Protein AF-A0A521L0I9-F1 (afdb_monomer)

Radius of gyration: 18.08 Å; Cα contacts (8 Å, |Δi|>4): 150; chains: 1; bounding box: 38×45×47 Å

Structure (mmCIF, N/CA/C/O backbone):
data_AF-A0A521L0I9-F1
#
_entry.id   AF-A0A521L0I9-F1
#
loop_
_atom_site.group_PDB
_atom_site.id
_atom_site.type_symbol
_atom_site.label_atom_id
_atom_site.label_alt_id
_atom_site.label_comp_id
_atom_site.label_asym_id
_atom_site.label_entity_id
_atom_site.label_seq_id
_atom_site.pdbx_PDB_ins_code
_atom_site.Cartn_x
_atom_site.Cartn_y
_atom_site.Cartn_z
_atom_site.occupancy
_atom_site.B_iso_or_equiv
_atom_site.auth_seq_id
_atom_site.auth_comp_id
_atom_site.auth_asym_id
_atom_site.auth_atom_id
_atom_site.pdbx_PDB_model_num
ATOM 1 N N . MET A 1 1 ? -3.423 7.408 1.804 1.00 83.38 1 MET A N 1
ATOM 2 C CA . MET A 1 1 ? -3.984 7.842 0.500 1.00 83.38 1 MET A CA 1
ATOM 3 C C . MET A 1 1 ? -5.235 8.632 0.834 1.00 83.38 1 MET A C 1
ATOM 5 O O . MET A 1 1 ? -6.047 8.113 1.581 1.00 83.38 1 MET A O 1
ATOM 9 N N . ARG A 1 2 ? -5.377 9.885 0.377 1.00 92.69 2 ARG A N 1
ATOM 10 C CA . ARG A 1 2 ? -6.414 10.782 0.929 1.00 92.69 2 ARG A CA 1
ATOM 11 C C . ARG A 1 2 ? -7.840 10.270 0.746 1.00 92.69 2 ARG A C 1
ATOM 13 O O . ARG A 1 2 ? -8.621 10.364 1.678 1.00 92.69 2 ARG A O 1
ATOM 20 N N . LEU A 1 3 ? -8.140 9.660 -0.399 1.00 95.62 3 LEU A N 1
ATOM 21 C CA . LEU A 1 3 ? -9.440 9.032 -0.633 1.00 95.62 3 LEU A CA 1
ATOM 22 C C . LEU A 1 3 ? -9.726 7.911 0.386 1.00 95.62 3 LEU A C 1
ATOM 24 O O . LEU A 1 3 ? -10.815 7.872 0.939 1.00 95.62 3 LEU A O 1
ATOM 28 N N . THR A 1 4 ? -8.750 7.050 0.695 1.00 97.31 4 THR A N 1
ATOM 29 C CA . THR A 1 4 ? -8.872 6.008 1.735 1.00 97.31 4 THR A CA 1
ATOM 30 C C . THR A 1 4 ? -9.234 6.590 3.097 1.00 97.31 4 THR A C 1
ATOM 32 O O . THR A 1 4 ? -10.096 6.050 3.773 1.00 97.31 4 THR A O 1
ATOM 35 N N . GLU A 1 5 ? -8.592 7.686 3.496 1.00 96.38 5 GLU A N 1
ATOM 36 C CA . GLU A 1 5 ? -8.825 8.329 4.795 1.00 96.38 5 GLU A CA 1
ATOM 37 C C . GLU A 1 5 ? -10.230 8.941 4.882 1.00 96.38 5 GLU A C 1
ATOM 39 O O . GLU A 1 5 ? -10.905 8.777 5.895 1.00 96.38 5 GLU A O 1
ATOM 44 N N . THR A 1 6 ? -10.696 9.587 3.809 1.00 96.75 6 THR A N 1
ATOM 45 C CA . THR A 1 6 ? -12.064 10.118 3.724 1.00 96.75 6 THR A CA 1
ATOM 46 C C . THR A 1 6 ? -13.098 8.998 3.775 1.00 96.75 6 THR A C 1
ATOM 48 O O . THR A 1 6 ? -13.982 9.017 4.628 1.00 96.75 6 THR A O 1
ATOM 51 N N . LEU A 1 7 ? -12.954 7.980 2.922 1.00 98.12 7 LEU A N 1
ATOM 52 C CA . LEU A 1 7 ? -13.897 6.865 2.884 1.00 98.12 7 LEU A CA 1
ATOM 53 C C . LEU A 1 7 ? -13.917 6.093 4.208 1.00 98.12 7 LEU A C 1
ATOM 55 O O . LEU A 1 7 ? -14.982 5.685 4.651 1.00 98.12 7 LEU A O 1
ATOM 59 N N . ALA A 1 8 ? -12.772 5.931 4.873 1.00 97.50 8 ALA A N 1
ATOM 60 C CA . ALA A 1 8 ? -12.706 5.302 6.190 1.00 97.50 8 ALA A CA 1
ATOM 61 C C . ALA A 1 8 ? -13.584 6.017 7.230 1.00 97.50 8 ALA A C 1
ATOM 63 O O . ALA A 1 8 ? -14.221 5.352 8.043 1.00 97.50 8 ALA A O 1
ATOM 64 N N . GLN A 1 9 ? -13.644 7.353 7.198 1.00 96.25 9 GLN A N 1
ATOM 65 C CA . GLN A 1 9 ? -14.514 8.127 8.087 1.00 96.25 9 GLN A CA 1
ATOM 66 C C . GLN A 1 9 ? -15.987 8.015 7.685 1.00 96.25 9 GLN A C 1
ATOM 68 O O . GLN A 1 9 ? -16.839 7.805 8.546 1.00 96.25 9 GLN A O 1
ATOM 73 N N . GLU A 1 10 ? -16.291 8.113 6.390 1.00 98.31 10 GLU A N 1
ATOM 74 C CA . GLU A 1 10 ? -17.666 8.017 5.880 1.00 98.31 10 GLU A CA 1
ATOM 75 C C . GLU A 1 10 ? -18.283 6.633 6.111 1.00 98.31 10 GLU A C 1
ATOM 77 O O . GLU A 1 10 ? -19.484 6.512 6.350 1.00 98.31 10 GLU A O 1
ATOM 82 N N . MET A 1 11 ? -17.459 5.588 6.054 1.00 98.31 11 MET A N 1
ATOM 83 C CA . MET A 1 11 ? -17.888 4.196 6.160 1.00 98.31 11 MET A CA 1
ATOM 84 C C . MET A 1 11 ? -17.853 3.652 7.597 1.00 98.31 11 MET A C 1
ATOM 86 O O . MET A 1 11 ? -18.418 2.590 7.870 1.00 98.31 11 MET A O 1
ATOM 90 N N . TRP A 1 12 ? -17.269 4.402 8.539 1.00 95.19 12 TRP A N 1
ATOM 91 C CA . TRP A 1 12 ? -17.198 4.026 9.954 1.00 95.19 12 TRP A CA 1
ATOM 92 C C . TRP A 1 12 ? -18.563 3.690 10.584 1.00 95.19 12 TRP A C 1
ATOM 94 O O . TRP A 1 12 ? -18.662 2.641 11.223 1.00 95.19 12 TRP A O 1
ATOM 104 N N . PRO A 1 13 ? -19.648 4.475 10.380 1.00 97.69 13 PRO A N 1
ATOM 105 C CA . PRO A 1 13 ? -20.966 4.154 10.943 1.00 97.69 13 PRO A CA 1
ATOM 106 C C . PRO A 1 13 ? -21.555 2.826 10.446 1.00 97.69 13 PRO A C 1
ATOM 108 O O . PRO A 1 13 ? -22.468 2.286 11.067 1.00 97.69 13 PRO A O 1
ATOM 111 N N . PHE A 1 14 ? -21.039 2.299 9.334 1.00 98.06 14 PHE A N 1
ATOM 112 C CA . PHE A 1 14 ? -21.467 1.038 8.731 1.00 98.06 14 PHE A CA 1
ATOM 113 C C . PHE A 1 14 ? -20.573 -0.143 9.131 1.00 98.06 14 PHE A C 1
ATOM 115 O O . PHE A 1 14 ? -20.778 -1.248 8.634 1.00 98.06 14 PHE A O 1
ATOM 122 N N . ASN A 1 15 ? -19.602 0.068 10.029 1.00 96.31 15 ASN A N 1
ATOM 123 C CA . ASN A 1 15 ? -18.592 -0.919 10.422 1.00 96.31 15 ASN A CA 1
ATOM 124 C C . ASN A 1 15 ? -17.781 -1.456 9.229 1.00 96.31 15 ASN A C 1
ATOM 126 O O . ASN A 1 15 ? -17.466 -2.644 9.171 1.00 96.31 15 ASN A O 1
ATOM 130 N N . VAL A 1 16 ? -17.463 -0.585 8.267 1.00 97.88 16 VAL A N 1
ATOM 131 C CA . VAL A 1 16 ? -16.625 -0.925 7.112 1.00 97.88 16 VAL A CA 1
ATOM 132 C C . VAL A 1 16 ? -15.267 -0.243 7.250 1.00 97.88 16 VAL A C 1
ATOM 134 O O . VAL A 1 16 ? -15.160 0.980 7.354 1.00 97.88 16 VAL A O 1
ATOM 137 N N . GLU A 1 17 ? -14.217 -1.057 7.238 1.00 98.00 17 GLU A N 1
ATOM 138 C CA . GLU A 1 17 ? -12.826 -0.631 7.356 1.00 98.00 17 GLU A CA 1
ATOM 139 C C . GLU A 1 17 ? -12.209 -0.468 5.967 1.00 98.00 17 GLU A C 1
ATOM 141 O O . GLU A 1 17 ? -12.373 -1.314 5.087 1.00 98.00 17 GLU A O 1
ATOM 146 N N . ILE A 1 18 ? -11.506 0.644 5.749 1.00 98.12 18 ILE A N 1
ATOM 147 C CA . ILE A 1 18 ? -10.947 0.990 4.442 1.00 98.12 18 ILE A CA 1
ATOM 148 C C . ILE A 1 18 ? -9.480 1.337 4.614 1.00 98.12 18 ILE A C 1
ATOM 150 O O . ILE A 1 18 ? -9.129 2.302 5.285 1.00 98.12 18 ILE A O 1
ATOM 154 N N . ASN A 1 19 ? -8.615 0.572 3.957 1.00 98.06 19 ASN A N 1
ATOM 155 C CA . ASN A 1 19 ? -7.170 0.771 3.954 1.00 98.06 19 ASN A CA 1
ATOM 156 C C . ASN A 1 19 ? -6.635 0.717 2.519 1.00 98.06 19 ASN A C 1
ATOM 158 O O . ASN A 1 19 ? -7.320 0.284 1.592 1.00 98.06 19 ASN A O 1
ATOM 162 N N . CYS A 1 20 ? -5.402 1.172 2.320 1.00 98.06 20 CYS A N 1
ATOM 163 C CA . CYS A 1 20 ? -4.722 1.114 1.031 1.00 98.06 20 CYS A CA 1
ATOM 164 C C . CYS A 1 20 ? -3.403 0.364 1.177 1.00 98.06 20 CYS A C 1
ATOM 166 O O . CYS A 1 20 ? -2.636 0.644 2.093 1.00 98.06 20 CYS A O 1
ATOM 168 N N . VAL A 1 21 ? -3.126 -0.547 0.245 1.00 98.19 21 VAL A N 1
ATOM 169 C CA . VAL A 1 21 ? -1.878 -1.311 0.192 1.00 98.19 21 VAL A CA 1
ATOM 170 C C . VAL A 1 21 ? -1.066 -0.853 -1.014 1.00 98.19 21 VAL A C 1
ATOM 172 O O . VAL A 1 21 ? -1.520 -0.949 -2.153 1.00 98.19 21 VAL A O 1
ATOM 175 N N . ALA A 1 22 ? 0.151 -0.384 -0.764 1.00 97.62 22 ALA A N 1
ATOM 176 C CA . ALA A 1 22 ? 1.190 -0.204 -1.764 1.00 97.62 22 ALA A CA 1
ATOM 177 C C . ALA A 1 22 ? 2.119 -1.432 -1.729 1.00 97.62 22 ALA A C 1
ATOM 179 O O . ALA A 1 22 ? 2.956 -1.542 -0.830 1.00 97.62 22 ALA A O 1
ATOM 180 N N . PRO A 1 23 ? 1.998 -2.367 -2.689 1.00 97.25 23 PRO A N 1
ATOM 181 C CA . PRO A 1 23 ? 2.733 -3.630 -2.655 1.00 97.25 23 PRO A CA 1
ATOM 182 C C . PRO A 1 23 ? 4.200 -3.503 -3.102 1.00 97.25 23 PRO A C 1
ATOM 184 O O . PRO A 1 23 ? 4.942 -4.476 -3.041 1.00 97.25 23 PRO A O 1
ATOM 187 N N . GLY A 1 24 ? 4.626 -2.324 -3.566 1.00 96.38 24 GLY A N 1
ATOM 188 C CA . GLY A 1 24 ? 5.911 -2.132 -4.240 1.00 96.38 24 GLY A CA 1
ATOM 189 C C . GLY A 1 24 ? 5.865 -2.535 -5.718 1.00 96.38 24 GLY A C 1
ATOM 190 O O . GLY A 1 24 ? 4.790 -2.645 -6.312 1.00 96.38 24 GLY A O 1
ATOM 191 N N . PHE A 1 25 ? 7.036 -2.726 -6.334 1.00 97.62 25 PHE A N 1
ATOM 192 C CA . PHE A 1 25 ? 7.144 -3.112 -7.745 1.00 97.62 25 PHE A CA 1
ATOM 193 C C . PHE A 1 25 ? 6.938 -4.623 -7.904 1.00 97.62 25 PHE A C 1
ATOM 195 O O . PHE A 1 25 ? 7.894 -5.391 -7.967 1.00 97.62 25 PHE A O 1
ATOM 202 N N . VAL A 1 26 ? 5.684 -5.067 -7.931 1.00 97.94 26 VAL A N 1
ATOM 203 C CA . VAL A 1 26 ? 5.353 -6.471 -8.210 1.00 97.94 26 VAL A CA 1
ATOM 204 C C . VAL A 1 26 ? 5.381 -6.690 -9.716 1.00 97.94 26 VAL A C 1
ATOM 206 O O . VAL A 1 26 ? 4.627 -6.047 -10.444 1.00 97.94 26 VAL A O 1
ATOM 209 N N . ILE A 1 27 ? 6.228 -7.602 -10.195 1.00 97.94 27 ILE A N 1
ATOM 210 C CA . ILE A 1 27 ? 6.321 -7.902 -11.627 1.00 97.94 27 ILE A CA 1
ATOM 211 C C . ILE A 1 27 ? 5.022 -8.583 -12.074 1.00 97.94 27 ILE A C 1
ATOM 213 O O . ILE A 1 27 ? 4.651 -9.658 -11.611 1.00 97.94 27 ILE A O 1
ATOM 217 N N . THR A 1 28 ? 4.325 -7.937 -13.001 1.00 97.38 28 THR A N 1
ATOM 218 C CA . THR A 1 28 ? 3.061 -8.399 -13.596 1.00 97.38 28 THR A CA 1
ATOM 219 C C . THR A 1 28 ? 3.096 -8.252 -15.115 1.00 97.38 28 THR A C 1
ATOM 221 O O . THR A 1 28 ? 3.983 -7.594 -15.662 1.00 97.38 28 THR A O 1
ATOM 224 N N . ARG A 1 29 ? 2.082 -8.794 -15.800 1.00 97.69 29 ARG A N 1
ATOM 225 C CA . ARG A 1 29 ? 1.892 -8.639 -17.255 1.00 97.69 29 ARG A CA 1
ATOM 226 C C . ARG A 1 29 ? 1.904 -7.178 -17.722 1.00 97.69 29 ARG A C 1
ATOM 228 O O . ARG A 1 29 ? 2.443 -6.907 -18.783 1.00 97.69 29 ARG A O 1
ATOM 235 N N . LEU A 1 30 ? 1.451 -6.233 -16.892 1.00 96.56 30 LEU A N 1
ATOM 236 C CA . LEU A 1 30 ? 1.493 -4.799 -17.212 1.00 96.56 30 LEU A CA 1
ATOM 237 C C . LEU A 1 30 ? 2.916 -4.310 -17.527 1.00 96.56 30 LEU A C 1
ATOM 239 O O . LEU A 1 30 ? 3.120 -3.442 -18.367 1.00 96.56 30 LEU A O 1
ATOM 243 N N . HIS A 1 31 ? 3.922 -4.886 -16.872 1.00 97.50 31 HIS A N 1
ATOM 244 C CA . HIS A 1 31 ? 5.313 -4.531 -17.123 1.00 97.50 31 HIS A CA 1
ATOM 245 C C . HIS A 1 31 ? 5.826 -5.143 -18.429 1.00 97.50 31 HIS A C 1
ATOM 247 O O . HIS A 1 31 ? 6.669 -4.541 -19.083 1.00 97.50 31 HIS A O 1
ATOM 253 N N . GLN A 1 32 ? 5.295 -6.297 -18.850 1.00 96.75 32 GLN A N 1
ATOM 254 C CA . GLN A 1 32 ? 5.579 -6.859 -20.174 1.00 96.75 32 GLN A CA 1
ATOM 255 C C . GLN A 1 32 ? 4.997 -5.962 -21.270 1.00 96.75 32 GLN A C 1
ATOM 257 O O . GLN A 1 32 ? 5.694 -5.693 -22.246 1.00 96.75 32 GLN A O 1
ATOM 262 N N . ASP A 1 33 ? 3.793 -5.420 -21.067 1.00 97.69 33 ASP A N 1
ATOM 263 C CA . ASP A 1 33 ? 3.186 -4.448 -21.984 1.00 97.69 33 ASP A CA 1
ATOM 264 C C . ASP A 1 33 ? 4.045 -3.177 -22.097 1.00 97.69 33 ASP A C 1
ATOM 266 O O . ASP A 1 33 ? 4.272 -2.678 -23.199 1.00 97.69 33 ASP A O 1
ATOM 270 N N . THR A 1 34 ? 4.615 -2.699 -20.983 1.00 97.81 34 THR A N 1
ATOM 271 C CA . THR A 1 34 ? 5.593 -1.595 -20.983 1.00 97.81 34 THR A CA 1
ATOM 272 C C . THR A 1 34 ? 6.836 -1.924 -21.812 1.00 97.81 34 THR A C 1
ATOM 274 O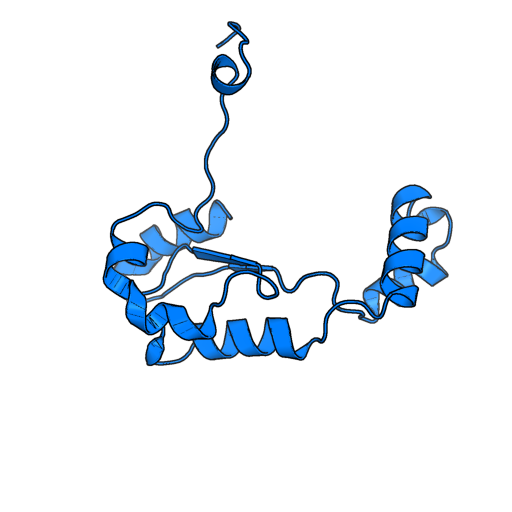 O . THR A 1 34 ? 7.286 -1.091 -22.598 1.00 97.81 34 THR A O 1
ATOM 277 N N . ILE A 1 35 ? 7.398 -3.130 -21.664 1.00 97.81 35 ILE A N 1
ATOM 278 C CA . ILE A 1 35 ? 8.567 -3.566 -22.447 1.00 97.81 35 ILE A CA 1
ATOM 279 C C . ILE A 1 35 ? 8.220 -3.655 -23.937 1.00 97.81 35 ILE A C 1
ATOM 281 O O . ILE A 1 35 ? 8.985 -3.166 -24.768 1.00 97.81 35 ILE A O 1
ATOM 285 N N . ALA A 1 36 ? 7.062 -4.229 -24.270 1.00 98.00 36 ALA A N 1
ATOM 286 C CA . ALA A 1 36 ? 6.594 -4.390 -25.642 1.00 98.00 36 ALA A CA 1
ATOM 287 C C . ALA A 1 36 ? 6.289 -3.044 -26.321 1.00 98.00 36 ALA A C 1
ATOM 289 O O . ALA A 1 36 ? 6.574 -2.869 -27.506 1.00 98.00 36 ALA A O 1
ATOM 290 N N . ALA A 1 37 ? 5.757 -2.073 -25.575 1.00 97.94 37 ALA A N 1
ATOM 291 C CA . ALA A 1 37 ? 5.501 -0.722 -26.068 1.00 97.94 37 ALA A CA 1
ATOM 292 C C . ALA A 1 37 ? 6.792 0.060 -26.384 1.00 97.94 37 ALA A C 1
ATOM 294 O O . AL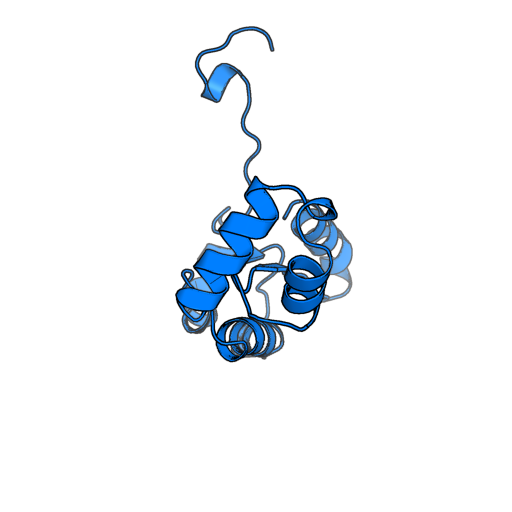A A 1 37 ? 6.754 1.015 -27.169 1.00 97.94 37 ALA A O 1
ATOM 295 N N . GLY A 1 38 ? 7.929 -0.329 -25.796 1.00 97.25 38 GLY A N 1
ATOM 296 C CA . GLY A 1 38 ? 9.221 0.310 -26.024 1.00 97.25 38 GLY A CA 1
ATOM 297 C C . GLY A 1 38 ? 9.191 1.802 -25.684 1.00 97.25 38 GLY A C 1
ATOM 298 O O . GLY A 1 38 ? 8.658 2.212 -24.654 1.00 97.25 38 GLY A O 1
ATOM 299 N N . GLU A 1 39 ? 9.754 2.641 -26.553 1.00 95.62 39 GLU A N 1
ATOM 300 C CA . GLU A 1 39 ? 9.854 4.091 -26.318 1.00 95.62 39 GLU A CA 1
ATOM 301 C C . GLU A 1 39 ? 8.497 4.792 -26.163 1.00 95.62 39 GLU A C 1
ATOM 303 O O . GLU A 1 39 ? 8.427 5.837 -25.515 1.00 95.62 39 GLU A O 1
ATOM 308 N N . LYS A 1 40 ? 7.404 4.202 -26.674 1.00 97.31 40 LYS A N 1
ATOM 309 C CA . LYS A 1 40 ? 6.044 4.745 -26.507 1.00 97.31 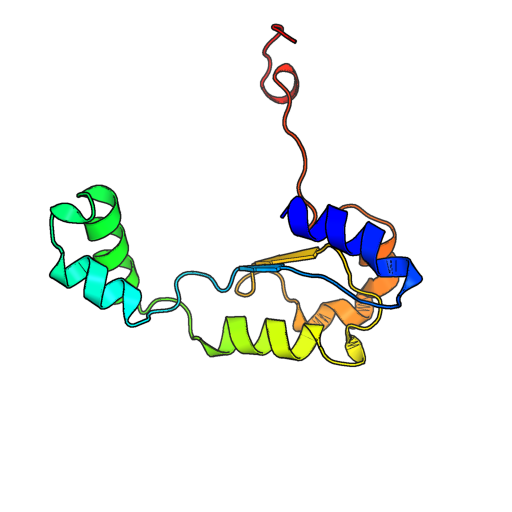40 LYS A CA 1
ATOM 310 C C . LYS A 1 40 ? 5.584 4.756 -25.049 1.00 97.31 40 LYS A C 1
ATOM 312 O O . LYS A 1 40 ? 4.721 5.554 -24.703 1.00 97.31 40 LYS A O 1
ATOM 317 N N . ALA A 1 41 ? 6.166 3.912 -24.196 1.00 95.81 41 ALA A N 1
ATOM 318 C CA . ALA A 1 41 ? 5.919 3.940 -22.756 1.00 95.81 41 ALA A CA 1
ATOM 319 C C . ALA A 1 41 ? 6.631 5.109 -22.043 1.00 95.81 41 ALA A C 1
ATOM 321 O O . ALA A 1 41 ? 6.407 5.339 -20.856 1.00 95.81 41 ALA A O 1
ATOM 322 N N . GLY A 1 42 ? 7.490 5.846 -22.755 1.00 97.31 42 GLY A N 1
ATOM 323 C CA . GLY A 1 42 ? 8.348 6.889 -22.210 1.00 97.31 42 GLY A CA 1
ATOM 324 C C . GLY A 1 42 ? 9.680 6.327 -21.713 1.00 97.31 42 GLY A C 1
ATOM 325 O O . GLY A 1 42 ? 9.728 5.358 -20.954 1.00 97.31 42 GLY A O 1
ATOM 326 N N . LYS A 1 43 ? 10.784 6.968 -22.119 1.00 97.00 43 LYS A N 1
ATOM 327 C CA . LYS A 1 43 ? 12.154 6.485 -21.878 1.00 97.00 43 LYS A CA 1
ATOM 328 C C . LYS A 1 43 ? 12.438 6.180 -20.402 1.00 97.00 43 LYS A C 1
ATOM 330 O O . LYS A 1 43 ? 12.811 5.059 -20.076 1.00 97.00 43 LYS A O 1
ATOM 335 N N . ALA A 1 44 ? 12.167 7.135 -19.510 1.00 97.00 44 ALA A N 1
ATOM 336 C CA . ALA A 1 44 ? 12.431 6.977 -18.079 1.00 97.00 44 ALA A CA 1
ATOM 337 C C . ALA A 1 44 ? 11.609 5.843 -17.437 1.00 97.00 44 ALA A C 1
ATOM 339 O O . ALA A 1 44 ? 12.112 5.103 -16.591 1.00 97.00 44 ALA A O 1
ATOM 340 N N . PHE A 1 45 ? 10.345 5.683 -17.843 1.00 96.56 45 PHE A N 1
ATOM 341 C CA . PHE A 1 45 ? 9.476 4.634 -17.313 1.00 96.56 45 PHE A CA 1
ATOM 342 C C . PHE A 1 45 ? 9.893 3.244 -17.813 1.00 96.56 45 PHE A C 1
ATOM 344 O O . PHE A 1 45 ? 9.950 2.300 -17.020 1.00 96.56 45 PHE A O 1
ATOM 351 N N . LEU A 1 46 ? 10.267 3.131 -19.093 1.00 98.06 46 LEU A N 1
ATOM 352 C CA . LEU A 1 46 ? 10.824 1.911 -19.679 1.00 98.06 46 LEU A CA 1
ATOM 353 C C . LEU A 1 46 ? 12.140 1.502 -19.000 1.00 98.06 46 LEU A C 1
ATOM 355 O O . LEU A 1 46 ? 12.296 0.343 -18.616 1.00 98.06 46 LEU A O 1
ATOM 359 N N . GLU A 1 47 ? 13.076 2.439 -18.828 1.00 98.00 47 GLU A N 1
ATOM 360 C CA . GLU A 1 47 ? 14.372 2.195 -18.177 1.00 98.00 47 GLU A CA 1
ATOM 361 C C . GLU A 1 47 ? 14.194 1.751 -16.720 1.00 98.00 47 GLU A C 1
ATOM 363 O O . GLU A 1 47 ? 14.779 0.751 -16.297 1.00 98.00 47 GLU A O 1
ATOM 368 N N . ASN A 1 48 ? 13.327 2.432 -15.961 1.00 97.50 48 ASN A N 1
ATOM 369 C CA . ASN A 1 48 ? 13.010 2.028 -14.593 1.00 97.50 48 ASN A CA 1
ATOM 370 C C . ASN A 1 48 ? 12.359 0.638 -14.539 1.00 97.50 48 ASN A C 1
ATOM 372 O O . ASN A 1 48 ? 12.708 -0.159 -13.672 1.00 97.50 48 ASN A O 1
ATOM 376 N N . THR A 1 49 ? 11.450 0.331 -15.469 1.00 98.12 49 THR A N 1
ATOM 377 C CA . THR A 1 49 ? 10.786 -0.979 -15.547 1.00 98.12 49 THR A CA 1
ATOM 378 C C . THR A 1 49 ? 11.791 -2.098 -15.808 1.00 98.12 49 THR A C 1
ATOM 380 O O . THR A 1 49 ? 11.783 -3.090 -15.083 1.00 98.12 49 THR A O 1
ATOM 383 N N . LYS A 1 50 ? 12.700 -1.922 -16.77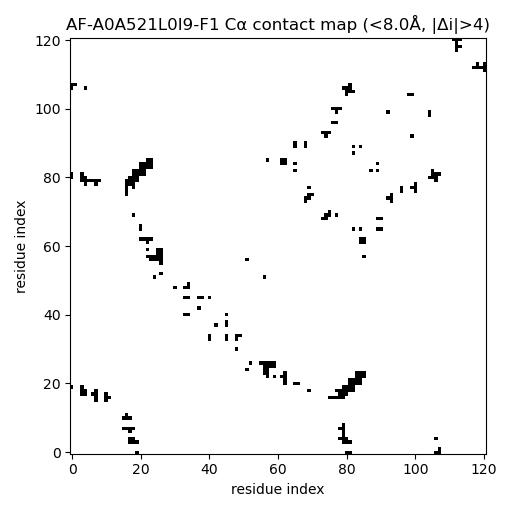9 1.00 98.12 50 LYS A N 1
ATOM 384 C CA . LYS A 1 50 ? 13.777 -2.887 -17.062 1.00 98.12 50 LYS A CA 1
ATOM 385 C C . LYS A 1 50 ? 14.630 -3.147 -15.824 1.00 98.12 50 LYS A C 1
ATOM 387 O O . LYS A 1 50 ? 14.771 -4.297 -15.425 1.00 98.12 50 LYS A O 1
ATOM 392 N N . ARG A 1 51 ? 15.108 -2.079 -15.177 1.00 98.25 51 ARG A N 1
ATOM 393 C CA . ARG A 1 51 ? 15.934 -2.165 -13.965 1.00 98.25 51 ARG A CA 1
ATOM 394 C C . ARG A 1 51 ? 15.231 -2.914 -12.832 1.00 98.25 51 ARG A C 1
ATOM 396 O O . ARG A 1 51 ? 15.850 -3.728 -12.162 1.00 98.25 51 ARG A O 1
ATOM 403 N N . GLN A 1 52 ? 13.951 -2.630 -12.598 1.00 98.00 52 GLN A N 1
ATOM 404 C CA . GLN A 1 52 ? 13.196 -3.270 -11.519 1.00 98.00 52 GLN A CA 1
ATOM 405 C C . GLN A 1 52 ? 12.905 -4.750 -11.806 1.00 98.00 52 GLN A C 1
ATOM 407 O O . GLN A 1 52 ? 12.921 -5.559 -10.880 1.00 98.00 52 GLN A O 1
ATOM 412 N N . ILE A 1 53 ? 12.678 -5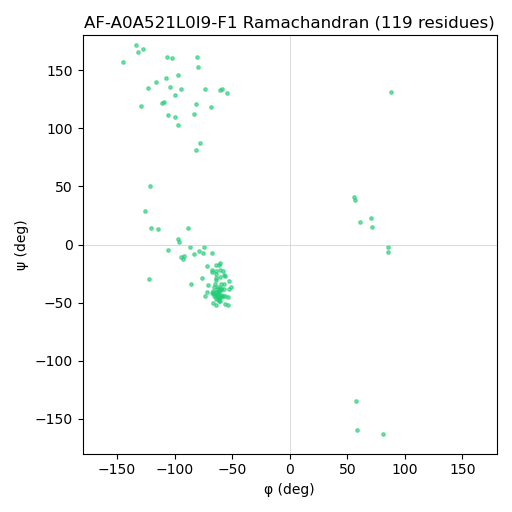.117 -13.074 1.00 97.69 53 ILE A N 1
ATOM 413 C CA . ILE A 1 53 ? 12.572 -6.523 -13.491 1.00 97.69 53 ILE A CA 1
ATOM 414 C C . ILE A 1 53 ? 13.908 -7.245 -13.266 1.00 97.69 53 ILE A C 1
ATOM 416 O O . ILE A 1 53 ? 13.914 -8.327 -12.686 1.00 97.69 53 ILE A O 1
ATOM 420 N N . GLU A 1 54 ? 15.028 -6.641 -13.673 1.00 97.75 54 GLU A N 1
ATOM 421 C CA . GLU A 1 54 ? 16.380 -7.189 -13.466 1.00 97.75 54 GLU A CA 1
ATOM 422 C C . GLU A 1 54 ? 16.715 -7.384 -11.982 1.00 97.75 54 GLU A C 1
ATOM 424 O O . GLU A 1 54 ? 17.318 -8.386 -11.607 1.00 97.75 54 GLU A O 1
ATOM 429 N N . ALA A 1 55 ? 16.271 -6.462 -11.125 1.00 97.38 55 ALA A N 1
ATOM 430 C CA . ALA A 1 55 ? 16.431 -6.550 -9.675 1.00 97.38 55 ALA A CA 1
ATOM 431 C C . ALA A 1 55 ? 15.490 -7.575 -9.000 1.00 97.38 55 ALA A C 1
ATOM 433 O O . ALA A 1 55 ? 15.550 -7.741 -7.784 1.00 97.38 55 ALA A O 1
ATOM 434 N N . GLY A 1 56 ? 14.611 -8.243 -9.755 1.00 96.75 56 GLY A N 1
ATOM 435 C CA . GLY A 1 56 ? 13.683 -9.265 -9.256 1.00 96.75 56 GLY A CA 1
ATOM 436 C C . GLY A 1 56 ? 12.362 -8.735 -8.684 1.00 96.75 56 GLY A C 1
ATOM 437 O O . GLY A 1 56 ? 11.459 -9.525 -8.410 1.00 96.75 56 GLY A O 1
ATOM 438 N N . GLY A 1 57 ? 12.202 -7.414 -8.561 1.00 96.31 57 GLY A N 1
ATOM 439 C CA . GLY A 1 57 ? 10.997 -6.778 -8.027 1.00 96.31 57 GLY A CA 1
ATOM 440 C C . GLY A 1 57 ? 10.639 -7.207 -6.597 1.00 96.31 57 GLY A C 1
ATOM 441 O O . GLY A 1 57 ? 11.467 -7.686 -5.826 1.00 96.31 57 GLY A O 1
ATOM 442 N N . VAL A 1 58 ? 9.374 -7.007 -6.228 1.00 97.75 58 VAL A N 1
ATOM 443 C CA . VAL A 1 58 ? 8.794 -7.448 -4.953 1.00 97.75 58 VAL A CA 1
ATOM 444 C C . VAL A 1 58 ? 7.916 -8.673 -5.192 1.00 97.75 58 VAL A C 1
ATOM 446 O O . VAL A 1 58 ? 7.106 -8.694 -6.12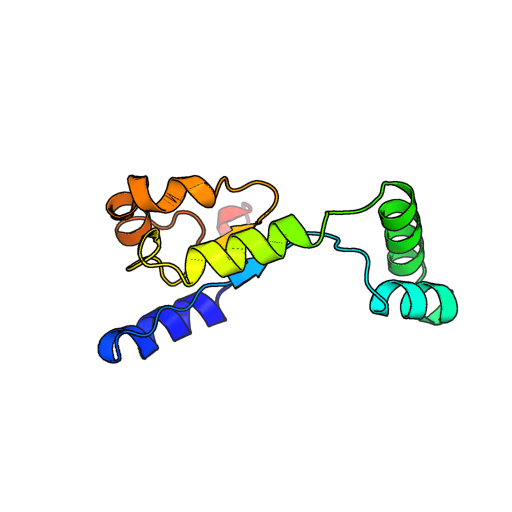2 1.00 97.75 58 VAL A O 1
ATOM 449 N N . SER A 1 59 ? 8.034 -9.685 -4.326 1.00 97.69 59 SER A N 1
ATOM 450 C CA . SER A 1 59 ? 7.151 -10.854 -4.366 1.00 97.69 59 SER A CA 1
ATOM 451 C C . SER A 1 59 ? 5.685 -10.444 -4.207 1.00 97.69 59 SER A C 1
ATOM 453 O O . SER A 1 59 ? 5.328 -9.715 -3.279 1.00 97.69 59 SER A O 1
ATOM 455 N N . ALA A 1 60 ? 4.808 -10.991 -5.051 1.00 97.25 60 ALA A N 1
ATOM 456 C CA . ALA A 1 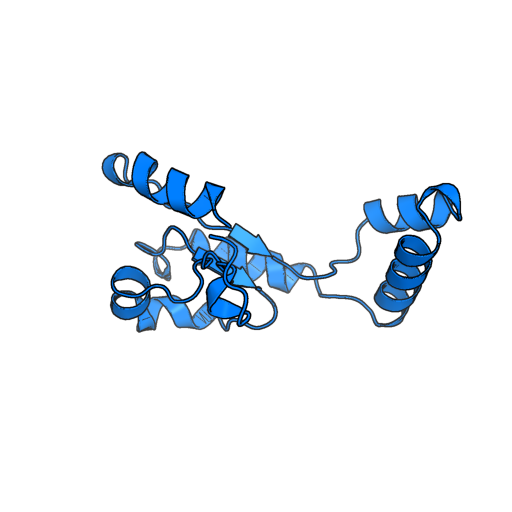60 ? 3.364 -10.774 -4.958 1.00 97.25 60 ALA A CA 1
ATOM 457 C C . ALA A 1 60 ? 2.788 -11.170 -3.583 1.00 97.25 60 ALA A C 1
ATOM 459 O O . ALA A 1 60 ? 1.798 -10.591 -3.134 1.00 97.25 60 ALA A O 1
ATOM 460 N N . THR A 1 61 ? 3.437 -12.111 -2.886 1.00 98.06 61 THR A N 1
ATOM 461 C CA . THR A 1 61 ? 3.032 -12.552 -1.544 1.00 98.06 61 THR A CA 1
ATOM 462 C C . THR A 1 61 ? 3.132 -11.450 -0.492 1.00 98.06 61 THR A C 1
ATOM 464 O O . THR A 1 61 ? 2.384 -11.494 0.477 1.00 98.06 61 THR A O 1
ATOM 467 N N . VAL A 1 62 ? 3.987 -10.439 -0.680 1.00 98.06 62 VAL A N 1
ATOM 468 C CA . VAL A 1 62 ? 4.126 -9.313 0.261 1.00 98.06 62 VAL A CA 1
ATOM 469 C C . VAL A 1 62 ? 2.855 -8.464 0.272 1.00 98.06 62 VAL A C 1
ATOM 471 O O . VAL A 1 62 ? 2.277 -8.217 1.328 1.00 98.06 62 VAL A O 1
ATOM 474 N N . GLY A 1 63 ? 2.381 -8.060 -0.910 1.00 97.94 63 GLY A N 1
ATOM 475 C CA . GLY A 1 63 ? 1.131 -7.312 -1.044 1.00 97.94 63 GLY A CA 1
ATOM 476 C C . GLY A 1 63 ? -0.095 -8.146 -0.670 1.00 97.94 63 GLY A C 1
ATOM 477 O O . GLY A 1 63 ? -0.982 -7.656 0.026 1.00 97.94 63 GLY A O 1
ATOM 478 N N . ALA A 1 64 ? -0.125 -9.414 -1.092 1.00 98.31 64 ALA A N 1
ATOM 479 C CA . ALA A 1 64 ? -1.216 -10.330 -0.762 1.00 98.31 64 ALA A CA 1
ATOM 480 C C . ALA A 1 64 ? -1.308 -10.602 0.747 1.00 98.31 64 ALA A C 1
ATOM 482 O O . ALA A 1 64 ? -2.405 -10.608 1.294 1.00 98.31 64 ALA A O 1
ATOM 483 N N . GLY A 1 65 ? -0.170 -10.769 1.426 1.00 98.44 65 GLY A N 1
ATOM 484 C CA . GLY A 1 65 ? -0.113 -10.931 2.876 1.00 98.44 65 GLY A CA 1
ATOM 485 C C . GLY A 1 65 ? -0.670 -9.712 3.606 1.00 98.44 65 GLY A C 1
ATOM 486 O O . GLY A 1 65 ? -1.513 -9.872 4.484 1.00 98.44 65 GLY A O 1
ATOM 487 N N . ALA A 1 66 ? -0.280 -8.502 3.187 1.00 98.50 66 ALA A N 1
ATOM 488 C CA . ALA A 1 66 ? -0.793 -7.267 3.781 1.00 98.50 66 ALA A CA 1
ATOM 489 C C . ALA A 1 66 ? -2.315 -7.155 3.632 1.00 98.50 66 ALA A C 1
ATOM 491 O O . ALA A 1 66 ? -3.012 -6.827 4.589 1.00 98.50 66 ALA A O 1
ATOM 492 N N . ALA A 1 67 ? -2.840 -7.469 2.444 1.00 98.50 67 ALA A N 1
ATOM 493 C CA . ALA A 1 67 ? -4.278 -7.485 2.204 1.00 98.50 67 ALA A CA 1
ATOM 494 C C . ALA A 1 67 ? -4.993 -8.549 3.055 1.00 98.50 67 ALA A C 1
ATOM 496 O O . ALA A 1 67 ? -6.025 -8.253 3.650 1.00 98.50 67 ALA A O 1
ATOM 497 N N . ALA A 1 68 ? -4.437 -9.761 3.151 1.00 98.56 68 ALA A N 1
ATOM 498 C CA . ALA A 1 68 ? -5.005 -10.838 3.957 1.00 98.56 68 ALA A CA 1
ATOM 499 C C . ALA A 1 68 ? -5.050 -10.477 5.450 1.00 98.56 68 ALA A C 1
ATOM 501 O O . ALA A 1 68 ? -6.070 -10.698 6.097 1.00 98.56 68 ALA A O 1
ATOM 502 N N . PHE A 1 69 ? -3.986 -9.866 5.981 1.00 98.50 69 PHE A N 1
ATOM 503 C CA . PHE A 1 69 ? -3.965 -9.363 7.353 1.00 98.50 69 PHE A CA 1
ATOM 504 C C . PHE A 1 69 ? -5.031 -8.295 7.586 1.00 98.50 69 PHE A C 1
ATOM 506 O O . PHE A 1 69 ? -5.795 -8.416 8.536 1.00 98.50 69 PHE A O 1
ATOM 513 N N . LEU A 1 70 ? -5.141 -7.294 6.707 1.00 98.19 70 LEU A N 1
ATOM 514 C CA . LEU A 1 70 ? -6.113 -6.203 6.862 1.00 98.19 70 LEU A CA 1
AT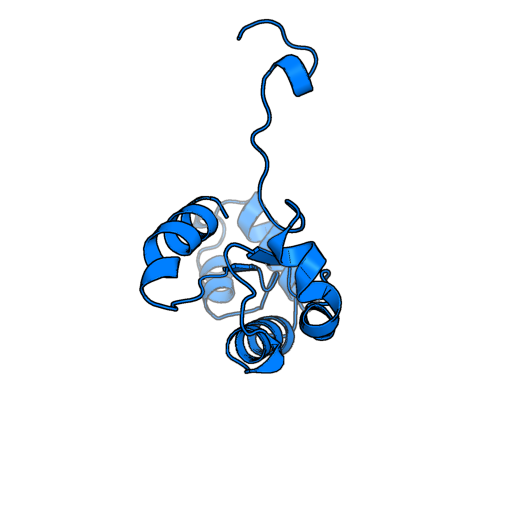OM 515 C C . LEU A 1 70 ? -7.581 -6.659 6.792 1.00 98.19 70 LEU A C 1
ATOM 517 O O . LEU A 1 70 ? -8.454 -5.907 7.203 1.00 98.19 70 LEU A O 1
ATOM 521 N N . ILE A 1 71 ? -7.856 -7.854 6.262 1.00 97.50 71 ILE A N 1
ATOM 522 C CA . ILE A 1 71 ? -9.198 -8.465 6.220 1.00 97.50 71 ILE A CA 1
ATOM 523 C C . ILE A 1 71 ? -9.423 -9.412 7.419 1.00 97.50 71 ILE A C 1
ATOM 525 O O . ILE A 1 71 ? -10.539 -9.871 7.653 1.00 97.50 71 ILE A O 1
ATOM 529 N N . SER A 1 72 ? -8.377 -9.727 8.185 1.00 97.88 72 SER A N 1
ATOM 530 C CA . SER A 1 72 ? -8.448 -10.637 9.332 1.00 97.88 72 SER A CA 1
ATOM 531 C C . SER A 1 72 ? -8.992 -9.968 10.598 1.00 97.88 72 SER A C 1
ATOM 533 O O . SER A 1 72 ? -8.910 -8.751 10.763 1.00 97.88 72 SER A O 1
ATOM 535 N N . ASP A 1 73 ? -9.449 -10.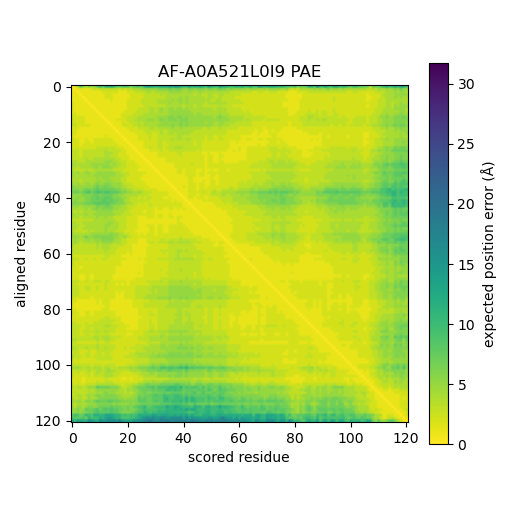783 11.553 1.00 96.94 73 ASP A N 1
ATOM 536 C CA . ASP A 1 73 ? -9.899 -10.310 12.869 1.00 96.94 73 ASP A CA 1
ATOM 537 C C . ASP A 1 73 ? -8.794 -9.590 13.663 1.00 96.94 73 ASP A C 1
ATOM 539 O O . ASP A 1 73 ? -9.088 -8.709 14.471 1.00 96.94 73 ASP A O 1
ATOM 543 N N . GLU A 1 74 ? -7.519 -9.923 13.428 1.00 96.38 74 GLU A N 1
ATOM 544 C CA . GLU A 1 74 ? -6.378 -9.281 14.099 1.00 96.38 74 GLU A CA 1
ATOM 545 C C . GLU A 1 74 ? -6.199 -7.813 13.691 1.00 96.38 74 GLU A C 1
ATOM 547 O O . GLU A 1 74 ? -5.610 -7.031 14.441 1.00 96.38 74 GLU A O 1
ATOM 552 N N . ALA A 1 75 ? -6.707 -7.430 12.516 1.00 97.06 75 ALA A N 1
ATOM 553 C CA . ALA A 1 75 ? -6.658 -6.063 12.013 1.00 97.06 75 ALA A CA 1
ATOM 554 C C . ALA A 1 75 ? -7.938 -5.266 12.294 1.00 97.06 75 ALA A C 1
ATOM 556 O O . ALA A 1 75 ? -8.022 -4.100 11.907 1.00 97.06 75 ALA A O 1
ATOM 557 N N . LYS A 1 76 ? -8.922 -5.856 12.982 1.00 96.56 76 LYS A N 1
ATOM 558 C CA . LYS A 1 76 ? -10.194 -5.195 13.270 1.00 96.56 76 LYS A CA 1
ATOM 559 C C . LYS A 1 76 ? -9.980 -3.851 13.969 1.00 96.56 76 LYS A C 1
ATOM 561 O O . LYS A 1 76 ? -9.280 -3.742 14.978 1.00 96.56 76 LYS A O 1
ATOM 566 N N . GLY A 1 77 ? -10.627 -2.820 13.446 1.00 96.12 77 GLY A N 1
ATOM 567 C CA . GLY A 1 77 ? -10.509 -1.437 13.891 1.00 96.12 77 GLY A CA 1
ATOM 568 C C . GLY A 1 77 ? -9.342 -0.664 13.270 1.00 96.12 77 GLY A C 1
ATOM 569 O O . GLY A 1 77 ? -9.205 0.528 13.566 1.00 96.12 77 GLY A O 1
ATOM 570 N N . ILE A 1 78 ? -8.514 -1.286 12.421 1.00 97.69 78 ILE A N 1
ATOM 571 C CA . ILE A 1 78 ? -7.507 -0.591 11.610 1.00 97.69 78 ILE A CA 1
ATOM 572 C C . ILE A 1 78 ? -8.201 -0.054 10.360 1.00 97.69 78 ILE A C 1
ATOM 574 O O . ILE A 1 78 ? -8.610 -0.803 9.481 1.00 97.69 78 ILE A O 1
ATOM 578 N N . THR A 1 79 ? -8.308 1.267 10.248 1.00 97.94 79 THR A N 1
ATOM 579 C CA . THR A 1 79 ? -8.920 1.927 9.088 1.00 97.94 79 THR A CA 1
ATOM 580 C C . THR A 1 79 ? -8.214 3.245 8.764 1.00 97.94 79 THR A C 1
ATOM 582 O O . THR A 1 79 ? -7.537 3.847 9.612 1.00 97.94 79 THR A O 1
ATOM 585 N N . GLY A 1 80 ? -8.343 3.690 7.517 1.00 97.38 80 GLY A N 1
ATOM 586 C CA . GLY A 1 80 ? -7.757 4.918 6.986 1.00 97.38 80 GLY A CA 1
ATOM 587 C C . GLY A 1 80 ? -6.241 4.863 6.794 1.00 97.38 80 GLY A C 1
ATOM 588 O O . GLY A 1 80 ? -5.616 5.915 6.658 1.00 97.38 80 GLY A O 1
ATOM 589 N N . LYS A 1 81 ? -5.618 3.678 6.812 1.00 97.81 81 LYS A N 1
ATOM 590 C CA . LYS A 1 81 ? -4.155 3.541 6.770 1.00 97.81 81 LYS A CA 1
ATOM 591 C C . LYS A 1 81 ? -3.628 3.267 5.368 1.00 97.81 81 LYS A C 1
ATOM 593 O O . LYS A 1 81 ? -4.267 2.607 4.546 1.00 97.81 81 LYS A O 1
ATOM 598 N N . PHE A 1 82 ? -2.443 3.802 5.093 1.00 97.62 82 PHE A N 1
ATOM 599 C CA . PHE A 1 82 ? -1.660 3.529 3.895 1.00 97.62 82 PHE A CA 1
ATOM 600 C C . PHE A 1 82 ? -0.484 2.621 4.250 1.00 97.62 82 PHE A C 1
ATOM 602 O O . PHE A 1 82 ? 0.435 3.049 4.936 1.00 97.62 82 PHE A O 1
ATOM 609 N N . VAL A 1 83 ? -0.527 1.383 3.768 1.00 97.62 83 VAL A N 1
ATOM 610 C CA . VAL A 1 83 ? 0.460 0.344 4.062 1.00 97.62 83 VAL A CA 1
ATOM 611 C C . VAL A 1 83 ? 1.447 0.229 2.909 1.00 97.62 83 VAL A C 1
ATOM 613 O O . VAL A 1 83 ? 1.105 -0.286 1.842 1.00 97.62 83 VAL A O 1
ATOM 616 N N . ALA A 1 84 ? 2.688 0.648 3.116 1.00 97.69 84 ALA A N 1
ATOM 617 C CA . ALA A 1 84 ? 3.814 0.271 2.275 1.00 97.69 84 ALA A CA 1
ATOM 618 C C . ALA A 1 84 ? 4.248 -1.155 2.653 1.00 97.69 84 ALA A C 1
ATOM 620 O O . ALA A 1 84 ? 5.110 -1.374 3.505 1.00 97.69 84 ALA A O 1
ATOM 621 N N . ALA A 1 85 ? 3.613 -2.144 2.017 1.00 98.06 85 ALA A N 1
ATOM 622 C CA . ALA A 1 85 ? 3.680 -3.553 2.409 1.00 98.06 85 ALA A CA 1
ATOM 623 C C . ALA A 1 85 ? 5.101 -4.122 2.603 1.00 98.06 85 ALA A C 1
ATOM 625 O O . ALA A 1 85 ? 5.270 -4.923 3.522 1.00 98.06 85 ALA A O 1
ATOM 626 N N . PRO A 1 86 ? 6.124 -3.731 1.812 1.00 97.88 86 PRO A N 1
ATOM 627 C CA . PRO A 1 86 ? 7.485 -4.230 2.014 1.00 97.88 86 PRO A CA 1
ATOM 628 C C . PRO A 1 86 ? 8.196 -3.688 3.263 1.00 97.88 86 PRO A C 1
ATOM 630 O O . PRO A 1 86 ? 9.199 -4.267 3.672 1.00 97.88 86 PRO A O 1
ATOM 633 N N . TYR A 1 87 ? 7.727 -2.580 3.844 1.00 97.56 87 TYR A N 1
ATOM 634 C CA . TYR A 1 87 ? 8.502 -1.802 4.819 1.00 97.56 87 TYR A CA 1
ATOM 635 C C . TYR A 1 87 ? 7.813 -1.654 6.178 1.00 97.56 87 TYR A C 1
ATOM 637 O O . TYR A 1 87 ? 8.488 -1.577 7.201 1.00 97.56 87 TYR A O 1
ATOM 645 N N . ASP A 1 88 ? 6.482 -1.654 6.208 1.00 97.25 88 ASP A N 1
ATOM 646 C CA . ASP A 1 88 ? 5.737 -1.141 7.362 1.00 97.25 88 ASP A CA 1
ATOM 647 C C . ASP A 1 88 ? 5.482 -2.155 8.492 1.00 97.25 88 ASP A C 1
ATOM 649 O O . ASP A 1 88 ? 4.897 -1.800 9.517 1.00 97.25 88 ASP A O 1
ATOM 653 N N . GLY A 1 89 ? 5.906 -3.417 8.338 1.00 96.94 89 GLY A N 1
ATOM 654 C CA . GLY A 1 89 ? 5.741 -4.442 9.381 1.00 96.94 89 GLY A CA 1
ATOM 655 C C . GLY A 1 89 ? 4.284 -4.630 9.820 1.00 96.94 89 GLY A C 1
ATOM 656 O O . GLY A 1 89 ? 3.997 -4.724 11.016 1.00 96.94 89 GLY A O 1
ATOM 657 N N . TRP A 1 90 ? 3.372 -4.609 8.843 1.00 97.25 90 TRP A N 1
ATOM 658 C CA . TRP A 1 90 ? 1.918 -4.650 9.031 1.00 97.25 90 TRP A CA 1
ATOM 659 C C . TRP A 1 90 ? 1.444 -5.872 9.822 1.00 97.25 90 TRP A C 1
ATOM 661 O O . TRP A 1 90 ? 0.454 -5.790 10.536 1.00 97.25 90 TRP A O 1
ATOM 671 N N . ASP A 1 91 ? 2.199 -6.967 9.793 1.00 95.69 91 ASP A N 1
ATOM 672 C CA . ASP A 1 91 ? 1.952 -8.209 10.531 1.00 95.69 91 ASP A CA 1
ATOM 673 C C . ASP A 1 91 ? 1.928 -8.029 12.059 1.00 95.69 91 ASP A C 1
ATOM 675 O O . ASP A 1 91 ? 1.451 -8.893 12.792 1.00 95.69 91 ASP A O 1
ATOM 679 N N . ARG A 1 92 ? 2.441 -6.905 12.568 1.00 96.56 92 ARG A N 1
ATOM 680 C CA . ARG A 1 92 ? 2.467 -6.592 14.006 1.00 96.56 92 ARG A CA 1
ATOM 681 C C . ARG A 1 92 ? 1.452 -5.532 14.415 1.00 96.56 92 ARG A C 1
ATOM 683 O O . ARG A 1 92 ? 1.315 -5.261 15.607 1.00 96.56 92 ARG A O 1
ATOM 690 N N . TRP A 1 93 ? 0.734 -4.936 13.466 1.00 97.44 93 TRP A N 1
ATOM 691 C CA . TRP A 1 93 ? -0.122 -3.776 13.720 1.00 97.44 93 TRP A CA 1
ATOM 692 C C . TRP A 1 93 ? -1.289 -4.064 14.666 1.00 97.44 93 TRP A C 1
ATOM 694 O O . TRP A 1 93 ? -1.668 -3.175 15.426 1.00 97.44 93 TRP A O 1
ATOM 704 N N . GLY A 1 94 ? -1.789 -5.303 14.717 1.00 95.94 94 GLY A N 1
ATOM 705 C CA . GLY A 1 94 ? -2.833 -5.702 15.671 1.00 95.94 94 GLY A CA 1
ATOM 706 C C . GLY A 1 94 ? -2.441 -5.473 17.140 1.00 95.94 94 GLY A C 1
ATOM 707 O O . GLY A 1 94 ? -3.298 -5.272 17.997 1.00 95.94 94 GLY A O 1
ATOM 708 N N . LYS A 1 95 ? -1.135 -5.410 17.445 1.00 97.06 95 LYS A N 1
ATOM 709 C CA . LYS A 1 95 ? -0.608 -5.116 18.791 1.00 97.06 95 LYS A CA 1
ATOM 710 C C . LYS A 1 95 ? -0.530 -3.617 19.114 1.00 97.06 95 LYS A C 1
ATOM 712 O O . LYS A 1 95 ? -0.259 -3.270 20.258 1.00 97.06 95 LYS A O 1
ATOM 717 N N . HIS A 1 96 ? -0.771 -2.750 18.131 1.00 97.00 96 HIS A N 1
ATOM 718 C CA . HIS A 1 96 ? -0.604 -1.292 18.207 1.00 97.00 96 HIS A CA 1
ATOM 719 C C . HIS A 1 96 ? -1.888 -0.541 17.815 1.00 97.00 96 HIS A C 1
ATOM 721 O O . HIS A 1 96 ? -1.853 0.564 17.271 1.00 97.00 96 HIS A O 1
ATOM 727 N N . LEU A 1 97 ? -3.052 -1.163 18.044 1.00 95.94 97 LEU A N 1
ATOM 728 C CA . LEU A 1 97 ? -4.341 -0.638 17.593 1.00 95.94 97 LEU A CA 1
ATOM 729 C C . LEU A 1 97 ? -4.647 0.754 18.168 1.00 95.94 97 LEU A C 1
ATOM 731 O O . LEU A 1 97 ? -5.160 1.613 17.455 1.00 95.94 97 LEU A O 1
ATOM 735 N N . LYS A 1 98 ? -4.308 0.999 19.439 1.00 96.06 98 LYS A N 1
ATOM 736 C CA . LYS A 1 98 ? -4.573 2.289 20.096 1.00 96.06 98 LYS A CA 1
ATOM 737 C C . LYS A 1 98 ? -3.781 3.418 19.446 1.00 96.06 98 LYS A C 1
ATOM 739 O O . LYS A 1 98 ? -4.332 4.488 19.206 1.00 96.06 98 LYS A O 1
ATOM 744 N N . GLU A 1 99 ? -2.516 3.172 19.132 1.00 97.00 99 GLU A N 1
ATOM 745 C CA . GLU A 1 99 ? -1.645 4.115 18.439 1.00 97.00 99 GLU A CA 1
ATOM 746 C C . GLU A 1 99 ? -2.150 4.368 17.015 1.00 97.00 99 GLU A C 1
ATOM 748 O O . GLU A 1 99 ? -2.266 5.518 16.597 1.00 97.00 99 GLU A O 1
ATOM 753 N N . LEU A 1 100 ? -2.541 3.312 16.296 1.00 96.44 100 LEU A N 1
ATOM 754 C CA . LEU A 1 100 ? -3.102 3.426 14.947 1.00 96.44 100 LEU A CA 1
ATOM 755 C C . LEU A 1 100 ? -4.438 4.186 14.916 1.00 96.44 100 LEU A C 1
ATOM 757 O O . LEU A 1 100 ? -4.745 4.837 13.918 1.00 96.44 100 LEU A O 1
ATOM 761 N N . GLN A 1 101 ? -5.248 4.118 15.970 1.00 93.81 101 GLN A N 1
ATOM 762 C CA . GLN A 1 101 ? -6.520 4.846 16.051 1.00 93.81 101 GLN A CA 1
ATOM 763 C C . GLN A 1 101 ? -6.356 6.282 16.561 1.00 93.81 101 GLN A C 1
ATOM 765 O O . GLN A 1 101 ? -7.100 7.165 16.142 1.00 93.81 101 GLN A O 1
ATOM 770 N N . GLY A 1 102 ? -5.403 6.516 17.466 1.00 93.38 102 GLY A N 1
ATOM 771 C CA . GLY A 1 102 ? -5.224 7.802 18.143 1.00 93.38 102 GLY A CA 1
ATOM 772 C C . GLY A 1 102 ? -4.235 8.759 17.478 1.00 93.38 102 GLY A C 1
ATOM 773 O O . GLY A 1 102 ? -4.188 9.927 17.860 1.00 93.38 102 GLY A O 1
ATOM 774 N N . MET A 1 103 ? -3.434 8.288 16.521 1.00 95.31 103 MET A N 1
ATOM 775 C CA . MET A 1 103 ? -2.362 9.067 15.894 1.00 95.31 103 MET A CA 1
ATOM 776 C C . MET A 1 103 ? -2.470 9.068 14.364 1.00 95.31 103 MET A C 1
ATOM 778 O O . MET A 1 103 ? -3.203 8.287 13.758 1.00 95.31 103 MET A O 1
ATOM 782 N N . ASP A 1 104 ? -1.699 9.943 13.722 1.00 93.81 104 ASP A N 1
ATOM 783 C CA . ASP A 1 104 ? -1.637 10.115 12.266 1.00 93.81 104 ASP A CA 1
ATOM 784 C C . ASP A 1 104 ? -0.611 9.189 11.576 1.00 93.81 104 ASP A C 1
ATOM 786 O O . ASP A 1 104 ? -0.301 9.358 10.392 1.00 93.81 104 ASP A O 1
ATOM 790 N N . ILE A 1 105 ? -0.116 8.168 12.284 1.00 95.06 105 ILE A N 1
ATOM 791 C CA . ILE A 1 105 ? 0.845 7.190 11.759 1.00 95.06 105 ILE A CA 1
ATOM 792 C C . ILE A 1 105 ? 0.221 6.454 10.562 1.00 95.06 105 ILE A C 1
ATOM 794 O O . ILE A 1 105 ? -0.928 6.010 10.610 1.00 95.06 105 ILE A O 1
ATOM 798 N N . PHE A 1 106 ? 0.987 6.342 9.472 1.00 96.38 106 PHE A N 1
ATOM 799 C CA . PHE A 1 106 ? 0.565 5.764 8.186 1.00 96.38 106 PHE A CA 1
ATOM 800 C C . PHE A 1 106 ? -0.608 6.491 7.501 1.00 96.38 106 PHE A C 1
ATOM 802 O O . PHE A 1 106 ? -1.250 5.938 6.604 1.00 96.38 106 PHE A O 1
ATOM 809 N N . THR A 1 107 ? -0.882 7.743 7.875 1.00 95.62 107 THR A N 1
ATOM 810 C CA . THR A 1 107 ? -1.782 8.639 7.132 1.00 95.62 107 THR A CA 1
ATOM 811 C C . THR A 1 107 ? -0.972 9.649 6.323 1.00 95.62 107 THR A C 1
ATOM 813 O O . THR A 1 107 ? 0.220 9.858 6.565 1.00 95.62 107 THR A O 1
ATOM 816 N N . LEU A 1 108 ? -1.578 10.266 5.306 1.00 92.12 108 LEU A N 1
ATOM 817 C CA . LEU A 1 108 ? -0.879 11.310 4.559 1.00 92.12 108 LEU A CA 1
ATOM 818 C C . LEU A 1 108 ? -0.908 12.643 5.318 1.00 92.12 108 LEU A C 1
ATOM 820 O O . LEU A 1 108 ? -1.854 12.961 6.035 1.00 92.12 108 LEU A O 1
ATOM 824 N N . ARG A 1 109 ? 0.092 13.500 5.087 1.00 90.62 109 ARG A N 1
ATOM 825 C CA . ARG A 1 109 ? 0.083 14.900 5.539 1.00 90.62 109 ARG A CA 1
ATOM 826 C C . ARG A 1 109 ? 0.088 15.841 4.345 1.00 90.62 109 ARG A C 1
ATOM 828 O O . ARG A 1 109 ? 0.767 15.598 3.352 1.00 90.62 109 ARG A O 1
ATOM 835 N N . ARG A 1 110 ? -0.680 16.929 4.431 1.00 91.25 110 ARG A N 1
ATOM 836 C CA . ARG A 1 110 ? -0.550 18.032 3.475 1.00 91.25 110 ARG A CA 1
ATOM 837 C C . ARG A 1 110 ? 0.742 18.784 3.803 1.00 91.25 110 ARG A C 1
ATOM 839 O O . ARG A 1 110 ? 0.998 19.071 4.969 1.00 91.25 110 ARG A O 1
ATOM 846 N N . ILE A 1 111 ? 1.529 19.081 2.774 1.00 92.81 111 ILE A N 1
ATOM 847 C CA . ILE A 1 111 ? 2.686 19.974 2.859 1.00 92.81 111 ILE A CA 1
ATOM 848 C C . ILE A 1 111 ? 2.248 21.336 2.327 1.00 92.81 111 ILE A C 1
ATOM 850 O O . ILE A 1 111 ? 1.647 21.411 1.252 1.00 92.81 111 ILE A O 1
ATOM 854 N N . VAL A 1 112 ? 2.504 22.390 3.092 1.00 95.12 112 VAL A N 1
ATOM 855 C CA . VAL A 1 112 ? 2.202 23.779 2.715 1.00 95.12 112 VAL A CA 1
ATOM 856 C C . VAL A 1 112 ? 3.483 24.543 2.356 1.00 95.12 112 VAL A C 1
ATOM 858 O O . VAL A 1 112 ? 4.565 24.106 2.748 1.00 95.12 112 VAL A O 1
ATOM 861 N N . PRO A 1 113 ? 3.416 25.681 1.638 1.00 97.06 113 PRO A N 1
ATOM 862 C CA . PRO A 1 113 ? 4.599 26.462 1.257 1.00 97.06 113 PRO A CA 1
ATOM 863 C C . PRO A 1 113 ? 5.503 26.814 2.444 1.00 97.06 113 PRO A C 1
ATOM 865 O O . PRO A 1 113 ? 6.725 26.677 2.357 1.00 97.06 113 PRO A O 1
ATOM 868 N N . LYS A 1 114 ? 4.907 27.125 3.599 1.00 96.44 114 LYS A N 1
ATOM 869 C CA . LYS A 1 114 ? 5.635 27.384 4.846 1.00 96.44 114 LYS A CA 1
ATOM 870 C C . LYS A 1 114 ? 6.492 26.201 5.317 1.00 96.44 114 LYS A C 1
ATOM 872 O O . LYS A 1 114 ? 7.593 26.414 5.813 1.00 96.44 114 LYS A O 1
ATOM 877 N N . ASP A 1 115 ? 6.060 24.957 5.083 1.00 95.62 115 ASP A N 1
ATOM 878 C CA . ASP A 1 115 ? 6.847 23.745 5.388 1.00 95.62 115 ASP A CA 1
ATOM 879 C C . ASP A 1 115 ? 8.102 23.608 4.494 1.00 95.62 115 ASP A C 1
ATOM 881 O O . ASP A 1 115 ? 8.919 22.697 4.668 1.00 95.62 115 ASP A O 1
ATOM 885 N N . ARG A 1 116 ? 8.234 24.480 3.486 1.00 95.75 116 ARG A N 1
ATOM 886 C CA . ARG A 1 116 ? 9.357 24.567 2.544 1.00 95.75 116 ARG A CA 1
ATOM 887 C C . ARG A 1 116 ? 10.051 25.931 2.574 1.00 95.75 116 ARG A C 1
ATOM 889 O O . ARG A 1 116 ? 10.837 26.219 1.679 1.00 95.75 116 ARG A O 1
ATOM 896 N N . GLY A 1 117 ? 9.781 26.752 3.592 1.00 96.88 117 GLY A N 1
ATOM 897 C CA . GLY A 1 117 ? 10.391 28.077 3.736 1.00 96.88 117 GLY A CA 1
ATOM 898 C C . GLY A 1 117 ? 9.905 29.099 2.705 1.00 96.88 117 GLY A C 1
ATOM 899 O O . GLY A 1 117 ? 10.614 30.058 2.421 1.00 96.88 117 GLY A O 1
ATOM 900 N N . MET A 1 118 ? 8.726 28.885 2.121 1.00 97.75 118 MET A N 1
ATOM 901 C CA . MET A 1 118 ? 8.116 29.792 1.152 1.00 97.75 118 MET A CA 1
ATOM 902 C C . MET A 1 118 ? 6.933 30.535 1.783 1.00 97.75 118 MET A C 1
ATOM 904 O O . MET A 1 118 ? 6.171 29.937 2.542 1.00 97.75 118 MET A O 1
ATOM 908 N N . ASP A 1 119 ? 6.756 31.806 1.419 1.00 95.25 119 ASP A N 1
ATOM 909 C CA . ASP A 1 119 ? 5.765 32.722 2.011 1.00 95.25 119 ASP A CA 1
ATOM 910 C C . ASP A 1 119 ? 4.783 33.267 0.958 1.00 95.25 119 ASP A C 1
ATOM 912 O O . ASP A 1 119 ? 4.618 34.468 0.777 1.00 95.25 119 ASP A O 1
ATOM 916 N N . TRP A 1 120 ? 4.201 32.365 0.164 1.00 91.75 120 TRP A N 1
ATOM 917 C CA . TRP A 1 120 ? 3.210 32.709 -0.870 1.00 91.75 120 TRP A CA 1
ATOM 918 C C . TRP A 1 120 ? 1.814 32.144 -0.583 1.00 91.75 120 TRP A C 1
ATOM 920 O O . TRP A 1 120 ? 0.959 32.134 -1.467 1.00 91.75 120 TRP A O 1
ATOM 930 N N . GLN A 1 121 ? 1.582 31.670 0.643 1.00 82.19 121 GLN A N 1
ATOM 931 C CA . GLN A 1 121 ? 0.274 31.242 1.138 1.00 82.19 121 GLN A CA 1
ATOM 932 C C . GLN A 1 121 ? -0.144 32.098 2.326 1.00 82.19 121 GLN A C 1
ATOM 934 O O . GLN A 1 121 ? 0.704 32.264 3.225 1.00 82.19 121 GLN A O 1
#

Secondary structure (DSSP, 8-state):
-HHHHHHHHHHGGGT----EEE--S---HHHHHHHHHGGGG-HHHHHHHHHHHHTT---HHHHHHHHHHHHSGGGTT--S-EEETTTS-GGGGGGGHHHHHHS-TTS-----GGGGT----

Solvent-accessible surface area (backbone atoms only — not comparable to full-atom values): 7076 Å² total; per-residue (Å²): 71,73,68,36,39,51,48,19,62,73,31,43,91,74,76,44,73,28,64,44,80,43,41,68,60,49,85,49,70,71,56,52,53,36,60,74,50,36,70,81,54,34,62,71,56,37,53,51,51,52,52,39,58,75,70,65,47,32,61,64,63,44,32,51,48,47,53,54,45,63,72,33,80,65,27,66,87,61,50,25,36,36,38,47,39,87,73,65,59,64,94,54,43,57,83,42,52,66,57,53,68,75,46,72,69,50,44,79,78,90,85,53,52,63,83,70,81,38,89,87,120

pLDDT: mean 96.64, std 2.37, range [82.19, 98.56]

Foldseek 3Di:
DVVQLVVQVVCVVVQDAGEAEDQWFEDDVVLVVLCVCPCVNPDVVVVVSVVCVVVVIGHPVQRVVLVVLCPDPLVRQQHQAYHDSVPDPSVCCSVVNCCSNVDCPRHDDDDDCVNVVHDPD

Nearest PDB structures (foldseek):
  3u4c-assembly1_A-2  TM=7.122E-01  e=5.592E-03  Bacillus subtilis
  1ae1-assembly1_B  TM=7.708E-01  e=1.249E-01  Datura stramonium
  3lf2-assembly1_A  TM=6.681E-01  e=2.584E-01  Pseudomonas aeruginosa PAO1
  3ai1-assembly1_A  TM=7.459E-01  e=4.385E-01  Gluconobacter frateurii
  4dqx-assembly1_B  TM=5.810E-01  e=5.005E-01  Rhizobium etli CFN 42

Mean predicted aligned error: 3.46 Å

Sequence (121 aa):
MRLTETLAQEMWPFNVEINCVAPGFVITRLHQDTIAAGEKAGKAFLENTKRQIEAGGVSATVGAGAAAFLISDEAKGITGKFVAAPYDGWDRWGKHLKELQGMDIFTLRRIVPKDRGMDWQ